Protein AF-A0A7C5GKL3-F1 (afdb_monomer_lite)

Foldseek 3Di:
DDDDPPDDPVRQWDADPVPRDIDGPVVVVVVVCVVCVVVVPD

pLDDT: mean 80.69, std 14.5, range [45.06, 95.69]

Radius of gyr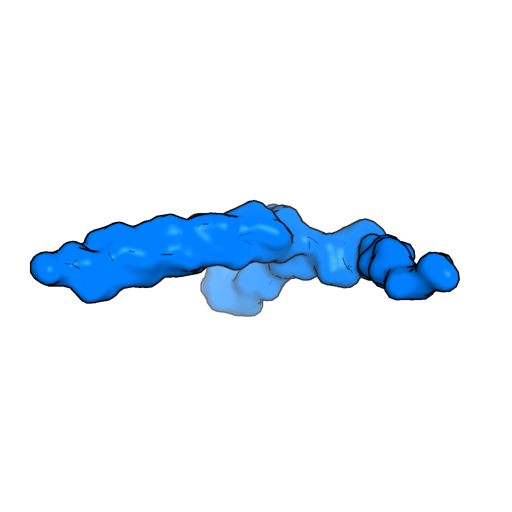ation: 13.89 Å; chains: 1; bounding box: 25×34×36 Å

Structure (mmCIF, N/CA/C/O backbone):
data_AF-A0A7C5GKL3-F1
#
_entry.id   AF-A0A7C5GKL3-F1
#
loop_
_atom_site.group_PDB
_atom_site.id
_atom_site.type_symbol
_atom_site.label_atom_id
_atom_site.label_alt_id
_atom_site.label_comp_id
_atom_site.label_asym_id
_atom_site.label_entity_id
_atom_site.label_seq_id
_atom_site.pdbx_PDB_ins_code
_atom_site.Cartn_x
_atom_site.Cartn_y
_atom_site.Cartn_z
_atom_site.occupancy
_atom_site.B_iso_or_equiv
_atom_site.auth_seq_id
_atom_site.auth_comp_id
_atom_site.auth_asym_id
_atom_site.auth_atom_id
_atom_site.pdbx_PDB_model_num
ATOM 1 N N . MET A 1 1 ? 19.632 -20.704 11.697 1.00 45.06 1 MET A N 1
ATOM 2 C CA . MET A 1 1 ? 18.531 -20.449 10.744 1.00 45.06 1 MET A CA 1
ATOM 3 C C . MET A 1 1 ? 17.741 -19.279 11.289 1.00 45.06 1 MET A C 1
ATOM 5 O O . MET A 1 1 ? 16.873 -19.467 12.125 1.00 45.06 1 MET A O 1
ATOM 9 N N . GLU A 1 2 ? 18.103 -18.076 10.873 1.00 53.84 2 GLU A N 1
ATOM 10 C CA . GLU A 1 2 ? 17.401 -16.836 11.211 1.00 53.84 2 GLU A CA 1
ATOM 11 C C . GLU A 1 2 ? 17.154 -16.121 9.874 1.00 53.84 2 GLU A C 1
ATOM 13 O O . GLU A 1 2 ? 17.992 -16.203 8.984 1.00 53.84 2 GLU A O 1
ATOM 18 N N . GLY A 1 3 ? 16.038 -15.464 9.601 1.00 54.81 3 GLY A N 1
ATOM 19 C CA . GLY A 1 3 ? 14.862 -15.226 10.406 1.00 54.81 3 GLY A CA 1
ATOM 20 C C . GLY A 1 3 ? 13.748 -14.736 9.488 1.00 54.81 3 GLY A C 1
ATOM 21 O O . GLY A 1 3 ? 13.973 -13.982 8.543 1.00 54.81 3 GLY A O 1
ATOM 22 N N . GLN A 1 4 ? 12.526 -15.173 9.765 1.00 61.84 4 GLN A N 1
ATOM 23 C CA . GLN A 1 4 ? 11.349 -14.495 9.250 1.00 61.84 4 GLN A CA 1
ATOM 24 C C . GLN A 1 4 ? 10.969 -13.458 10.302 1.00 61.84 4 GLN A C 1
ATOM 26 O O . GLN A 1 4 ? 10.332 -13.781 11.303 1.00 61.84 4 GLN A O 1
ATOM 31 N N . ILE A 1 5 ? 11.403 -12.212 10.106 1.00 68.25 5 ILE A N 1
ATOM 32 C CA . ILE A 1 5 ? 10.924 -11.092 10.917 1.00 68.25 5 ILE A CA 1
ATOM 33 C C . ILE A 1 5 ? 9.462 -10.873 10.518 1.00 68.25 5 ILE A C 1
ATOM 35 O O . ILE A 1 5 ? 9.153 -10.200 9.534 1.00 68.25 5 ILE A O 1
ATOM 39 N N . LYS A 1 6 ? 8.538 -11.512 11.243 1.00 67.81 6 LYS A N 1
ATOM 40 C CA . LYS A 1 6 ? 7.111 -11.203 11.147 1.00 67.81 6 LYS A CA 1
ATOM 41 C C . LYS A 1 6 ? 6.908 -9.821 11.752 1.00 67.81 6 LYS A C 1
ATOM 43 O O . LYS A 1 6 ? 6.796 -9.672 12.961 1.00 67.81 6 LYS A O 1
ATOM 48 N N . LEU A 1 7 ? 6.888 -8.818 10.884 1.00 67.81 7 LEU A N 1
ATOM 49 C CA . LEU A 1 7 ? 6.373 -7.501 11.223 1.00 67.81 7 LEU A CA 1
ATOM 50 C C . LEU A 1 7 ? 4.914 -7.642 11.678 1.00 67.81 7 LEU A C 1
ATOM 52 O O . LEU A 1 7 ? 4.145 -8.383 11.052 1.00 67.81 7 LEU A O 1
ATOM 56 N N . ASP A 1 8 ? 4.573 -6.959 12.770 1.00 71.75 8 ASP A N 1
ATOM 57 C CA . ASP A 1 8 ? 3.222 -6.921 13.328 1.00 71.75 8 ASP A CA 1
ATOM 58 C C . ASP A 1 8 ? 2.219 -6.431 12.267 1.00 71.75 8 ASP A C 1
ATOM 60 O O . ASP A 1 8 ? 2.588 -5.675 11.362 1.00 71.75 8 ASP A O 1
ATOM 64 N N . LEU A 1 9 ? 0.951 -6.858 12.339 1.00 62.41 9 LEU A N 1
ATOM 65 C CA . LEU A 1 9 ? -0.066 -6.461 11.354 1.00 62.41 9 LEU A CA 1
ATOM 66 C C . LEU A 1 9 ? -0.204 -4.936 11.256 1.00 62.41 9 LEU A C 1
ATOM 68 O O . LEU A 1 9 ? -0.386 -4.420 10.155 1.00 62.41 9 LEU A O 1
ATOM 72 N N . LYS A 1 10 ? -0.040 -4.202 12.366 1.00 63.12 10 LYS A N 1
ATOM 73 C CA . LYS A 1 10 ? -0.026 -2.730 12.338 1.00 63.12 10 LYS A CA 1
ATOM 74 C C . LYS A 1 10 ? 1.141 -2.165 11.533 1.00 63.12 10 LYS A C 1
ATOM 76 O O . LYS A 1 10 ? 1.012 -1.109 10.932 1.00 63.12 10 LYS A O 1
ATOM 81 N N . THR A 1 11 ? 2.264 -2.876 11.471 1.00 65.06 11 THR A N 1
ATOM 82 C CA . THR A 1 11 ? 3.425 -2.498 10.660 1.00 65.06 11 THR A CA 1
ATOM 83 C C . THR A 1 11 ? 3.276 -2.896 9.186 1.00 65.06 11 THR A C 1
ATOM 85 O O . THR A 1 11 ? 4.190 -2.625 8.409 1.00 65.06 11 THR A O 1
ATOM 88 N N . ARG A 1 12 ? 2.175 -3.549 8.776 1.00 79.12 12 ARG A N 1
ATOM 89 C CA . ARG A 1 12 ? 1.876 -3.906 7.372 1.00 79.12 12 ARG A CA 1
ATOM 90 C C . ARG A 1 12 ? 0.864 -2.985 6.696 1.00 79.12 12 ARG A C 1
ATOM 92 O O . ARG A 1 12 ? 0.604 -3.153 5.512 1.00 79.12 12 ARG A O 1
ATOM 99 N N . VAL A 1 13 ? 0.325 -2.003 7.409 1.00 89.38 13 VAL A N 1
ATOM 100 C CA . VAL A 1 13 ? -0.610 -1.028 6.844 1.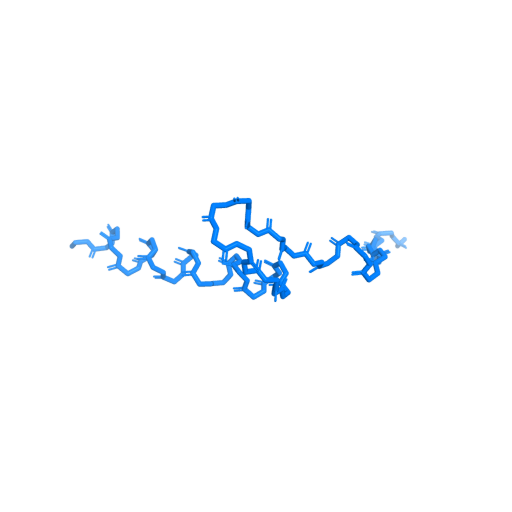00 89.38 13 VAL A CA 1
ATOM 101 C C . VAL A 1 13 ? 0.161 0.203 6.368 1.00 89.38 13 VAL A C 1
ATOM 103 O O . VAL A 1 13 ? 1.009 0.734 7.081 1.00 89.38 13 VAL A O 1
ATOM 106 N N . TYR A 1 14 ? -0.119 0.639 5.146 1.00 90.62 14 TYR A N 1
ATOM 107 C CA . TYR A 1 14 ? 0.273 1.929 4.602 1.00 90.62 14 TYR A CA 1
ATOM 108 C C . TYR A 1 14 ? -0.921 2.880 4.676 1.00 90.62 14 TYR A C 1
ATOM 110 O O . TYR A 1 14 ? -1.985 2.566 4.143 1.00 90.62 14 TYR A O 1
ATOM 118 N N . GLU A 1 15 ? -0.724 4.034 5.311 1.00 93.62 15 GLU A N 1
ATOM 119 C CA . GLU A 1 15 ? -1.678 5.140 5.350 1.0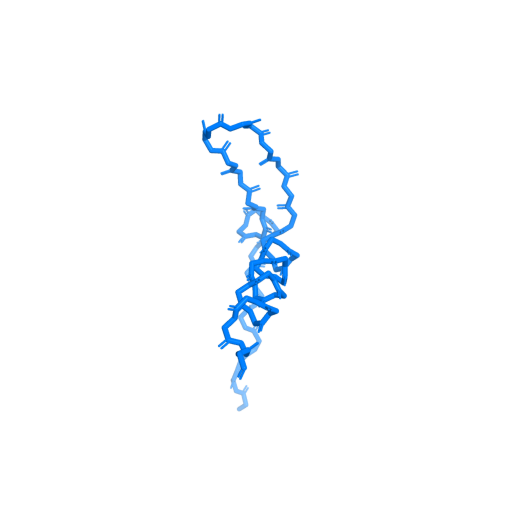0 93.62 15 GLU A CA 1
ATOM 120 C C . GLU A 1 15 ? -1.079 6.341 4.611 1.00 93.62 15 GLU A C 1
ATOM 122 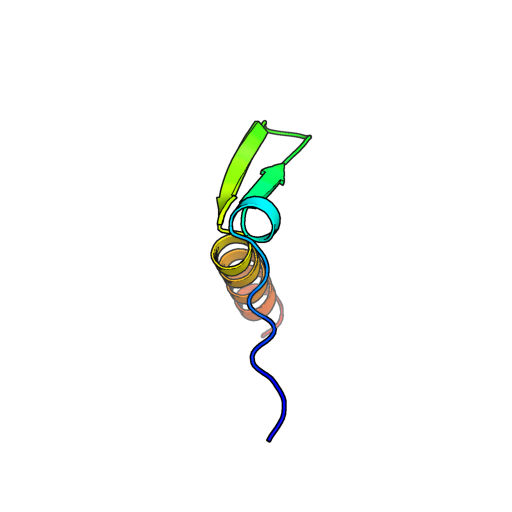O O . GLU A 1 15 ? 0.019 6.801 4.928 1.00 93.62 15 GLU A O 1
ATOM 127 N N . CYS A 1 16 ? -1.769 6.822 3.579 1.00 93.06 16 CYS A N 1
ATOM 128 C CA . CYS A 1 16 ? -1.339 7.991 2.823 1.00 93.06 16 CYS A CA 1
ATOM 129 C C . CYS A 1 16 ? -1.874 9.272 3.465 1.00 93.06 16 CYS A C 1
ATOM 131 O O . CYS A 1 16 ? -3.071 9.531 3.404 1.00 93.06 16 CYS A O 1
ATOM 133 N N . GLU A 1 17 ? -0.993 10.133 3.965 1.00 94.56 17 GLU A N 1
ATOM 134 C CA . GLU A 1 17 ? -1.367 11.414 4.590 1.00 94.56 17 GLU A CA 1
ATOM 135 C C . GLU A 1 17 ? -1.997 12.424 3.612 1.00 94.56 17 GLU A C 1
ATOM 137 O O . GLU A 1 17 ? -2.655 13.374 4.023 1.00 94.56 17 GLU A O 1
ATOM 142 N N . SER A 1 18 ? -1.817 12.231 2.300 1.00 95.69 18 SER A N 1
ATOM 143 C CA . SER A 1 18 ? -2.357 13.146 1.286 1.00 95.69 18 SER A CA 1
ATOM 144 C C . SER A 1 18 ? -3.774 12.797 0.834 1.00 95.69 18 SER A C 1
ATOM 146 O O . SER A 1 18 ? -4.490 13.684 0.374 1.00 95.69 18 SER A O 1
ATOM 148 N N . CYS A 1 19 ? -4.162 11.521 0.876 1.00 94.00 19 CYS A N 1
ATOM 149 C CA . CYS A 1 19 ? -5.464 11.066 0.372 1.00 94.00 19 CYS A CA 1
ATOM 150 C C . CYS A 1 19 ? -6.225 10.161 1.345 1.00 94.00 19 CYS A C 1
ATOM 152 O O . CYS A 1 19 ? -7.317 9.704 1.015 1.00 94.00 19 CYS A O 1
ATOM 154 N N . ASN A 1 20 ? -5.666 9.913 2.531 1.00 94.56 20 ASN A N 1
ATOM 155 C CA . ASN A 1 20 ? -6.202 9.041 3.577 1.00 94.56 20 ASN A CA 1
ATOM 156 C C . ASN A 1 20 ? -6.447 7.593 3.111 1.00 94.56 20 ASN A C 1
ATOM 158 O O . ASN A 1 20 ? -7.298 6.888 3.649 1.00 94.56 20 ASN A O 1
ATOM 162 N N . LEU A 1 21 ? -5.716 7.140 2.083 1.00 93.44 21 LEU A N 1
ATOM 163 C CA . LEU A 1 21 ? -5.770 5.759 1.609 1.00 93.44 21 LEU A CA 1
ATOM 164 C C . LEU A 1 21 ? -5.100 4.840 2.630 1.00 93.44 21 LEU A C 1
ATOM 166 O O . LEU A 1 21 ? -3.924 5.029 2.928 1.00 93.44 21 LEU A O 1
ATOM 170 N N . VAL A 1 22 ? -5.822 3.815 3.081 1.00 94.50 22 VAL A N 1
ATOM 171 C CA . VAL A 1 22 ? -5.321 2.788 4.002 1.00 94.50 22 VAL A CA 1
ATOM 172 C C . VAL A 1 22 ? -5.308 1.440 3.281 1.00 94.50 22 VAL A C 1
ATOM 174 O O . VAL A 1 22 ? -6.367 0.898 2.969 1.00 94.50 22 VAL A O 1
ATOM 177 N N . ILE A 1 23 ? -4.122 0.904 2.977 1.00 93.50 23 ILE A N 1
ATOM 178 C CA . ILE A 1 23 ? -3.941 -0.367 2.246 1.00 93.50 23 ILE A CA 1
ATOM 179 C C . ILE A 1 23 ? -2.765 -1.179 2.792 1.00 93.50 23 ILE A C 1
ATOM 181 O O . ILE A 1 23 ? -1.947 -0.669 3.549 1.00 93.50 23 ILE A O 1
ATOM 185 N N . ASP A 1 24 ? -2.649 -2.446 2.392 1.00 92.31 24 ASP A N 1
ATOM 186 C CA . ASP A 1 24 ? -1.452 -3.237 2.687 1.00 92.31 24 ASP A CA 1
ATOM 187 C C . ASP A 1 24 ? -0.205 -2.611 2.030 1.00 92.31 24 ASP A C 1
ATOM 189 O O . ASP A 1 24 ? -0.212 -2.217 0.858 1.00 92.31 24 ASP A O 1
ATOM 193 N N . ARG A 1 25 ? 0.877 -2.490 2.801 1.00 88.12 25 ARG A N 1
ATOM 194 C CA . ARG A 1 25 ? 2.127 -1.852 2.376 1.00 88.12 25 ARG A CA 1
ATOM 195 C C . ARG A 1 25 ? 2.818 -2.631 1.262 1.00 88.12 25 ARG A C 1
ATOM 197 O O . ARG A 1 25 ? 3.372 -2.007 0.358 1.00 88.12 25 ARG A O 1
ATOM 204 N N . ASP A 1 26 ? 2.805 -3.960 1.321 1.00 88.75 26 ASP A N 1
ATOM 205 C CA . ASP A 1 26 ? 3.467 -4.798 0.321 1.00 88.75 26 ASP A CA 1
ATOM 206 C C . ASP A 1 26 ? 2.699 -4.693 -1.011 1.00 88.75 26 ASP A C 1
ATOM 208 O O . ASP A 1 26 ? 3.304 -4.566 -2.080 1.00 88.75 26 ASP A O 1
ATOM 212 N N . TYR A 1 27 ? 1.367 -4.590 -0.946 1.00 91.81 27 TYR A N 1
ATOM 213 C CA . TYR A 1 27 ? 0.543 -4.242 -2.102 1.00 91.81 27 TYR A CA 1
ATOM 214 C C . TYR A 1 27 ? 0.850 -2.835 -2.647 1.00 91.81 27 TYR A C 1
ATOM 216 O O . TYR A 1 27 ? 1.087 -2.692 -3.849 1.00 91.81 27 TYR A O 1
ATOM 224 N N . ASN A 1 28 ? 0.949 -1.807 -1.795 1.00 93.00 28 ASN A N 1
ATOM 225 C CA . ASN A 1 28 ? 1.331 -0.449 -2.216 1.00 93.00 28 ASN A CA 1
ATOM 226 C C . ASN A 1 28 ? 2.701 -0.421 -2.924 1.00 93.00 28 ASN A C 1
ATOM 228 O O . ASN A 1 28 ? 2.876 0.222 -3.961 1.00 93.00 28 ASN A O 1
ATOM 232 N N . ALA A 1 29 ? 3.678 -1.158 -2.390 1.00 91.12 29 ALA A N 1
ATOM 233 C CA . ALA A 1 29 ? 4.992 -1.304 -3.003 1.00 91.12 29 ALA A CA 1
ATOM 234 C C . ALA A 1 29 ? 4.904 -1.974 -4.384 1.00 91.12 29 ALA A C 1
ATOM 236 O O . ALA A 1 29 ? 5.542 -1.501 -5.324 1.00 91.12 29 ALA A O 1
ATOM 237 N N . SER A 1 30 ? 4.075 -3.014 -4.539 1.00 93.19 30 SER A N 1
ATOM 238 C CA . SER A 1 30 ? 3.880 -3.698 -5.825 1.00 93.19 30 SER A CA 1
ATOM 239 C C . SER A 1 30 ? 3.330 -2.770 -6.915 1.00 93.19 30 SER A C 1
ATOM 241 O O . SER A 1 30 ? 3.833 -2.787 -8.039 1.00 93.19 30 SER A O 1
ATOM 243 N N . ILE A 1 31 ? 2.377 -1.893 -6.571 1.00 93.19 31 ILE A N 1
ATOM 244 C CA . ILE A 1 31 ? 1.825 -0.881 -7.483 1.00 93.19 31 ILE A CA 1
ATOM 245 C C . ILE A 1 31 ? 2.929 0.079 -7.930 1.00 93.19 31 ILE A C 1
ATOM 247 O O . ILE A 1 31 ? 3.077 0.348 -9.123 1.00 93.19 31 ILE A O 1
ATOM 251 N N . ASN A 1 32 ? 3.728 0.579 -6.982 1.00 90.75 32 ASN A N 1
ATOM 252 C CA . ASN A 1 32 ? 4.822 1.500 -7.280 1.00 90.75 32 ASN A CA 1
ATOM 253 C C . ASN A 1 32 ? 5.887 0.858 -8.177 1.00 90.75 32 ASN A C 1
ATOM 255 O O . ASN A 1 32 ? 6.302 1.476 -9.157 1.00 90.75 32 ASN A O 1
ATOM 259 N N . ILE A 1 33 ? 6.287 -0.383 -7.889 1.00 90.81 33 ILE A N 1
ATOM 260 C CA . ILE A 1 33 ? 7.254 -1.135 -8.700 1.00 90.81 33 ILE A CA 1
ATOM 261 C C . ILE A 1 33 ? 6.702 -1.386 -10.102 1.00 90.81 33 ILE A C 1
ATOM 263 O O . ILE A 1 33 ? 7.412 -1.145 -11.074 1.00 90.81 33 ILE A O 1
ATOM 267 N N . HIS A 1 34 ? 5.445 -1.820 -10.229 1.00 90.31 34 HIS A N 1
ATOM 268 C CA . HIS A 1 34 ? 4.811 -2.038 -11.529 1.00 90.31 34 HIS A CA 1
ATOM 269 C C . HIS A 1 34 ? 4.785 -0.749 -12.354 1.00 90.31 34 HIS A C 1
ATOM 271 O O . HIS A 1 34 ? 5.219 -0.743 -13.503 1.00 90.31 34 HIS A O 1
ATOM 277 N N . ARG A 1 35 ? 4.344 0.359 -11.750 1.00 90.75 35 ARG A N 1
ATOM 278 C CA . ARG A 1 35 ? 4.260 1.665 -12.409 1.00 90.75 35 ARG A CA 1
ATOM 279 C C . ARG A 1 35 ? 5.628 2.163 -12.873 1.00 90.75 35 ARG A C 1
ATOM 281 O O . ARG A 1 35 ? 5.757 2.584 -14.017 1.00 90.75 35 ARG A O 1
ATOM 288 N N . VAL A 1 36 ? 6.639 2.114 -12.001 1.00 89.31 36 VAL A N 1
ATOM 289 C CA . VAL A 1 36 ? 8.001 2.572 -12.320 1.00 89.31 36 VAL A CA 1
ATOM 290 C C . VAL A 1 36 ? 8.673 1.639 -13.323 1.00 89.31 36 VAL A C 1
ATOM 292 O O . VAL A 1 36 ? 9.281 2.113 -14.279 1.00 89.31 36 VAL A O 1
ATO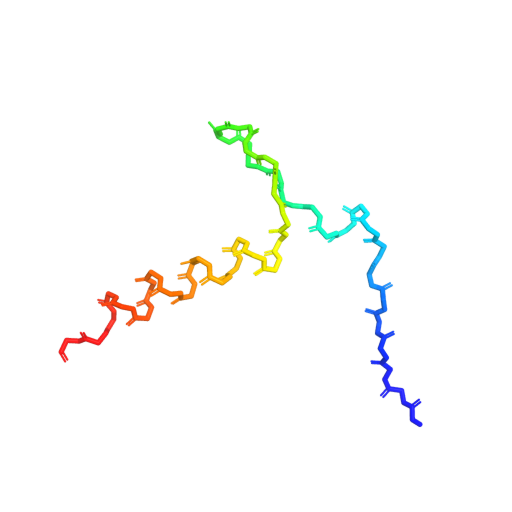M 295 N N . GLY A 1 37 ? 8.547 0.323 -13.155 1.00 80.56 37 GLY A N 1
ATOM 296 C CA . GLY A 1 37 ? 9.070 -0.665 -14.099 1.00 80.56 37 GLY A CA 1
ATOM 297 C C . GLY A 1 37 ? 8.469 -0.498 -15.496 1.00 80.56 37 GLY A C 1
ATOM 298 O O . GLY A 1 37 ? 9.208 -0.484 -16.477 1.00 80.56 37 GLY A O 1
ATOM 299 N N . ALA A 1 38 ? 7.156 -0.265 -15.581 1.00 75.19 38 ALA A N 1
ATOM 300 C CA . ALA A 1 38 ? 6.462 0.014 -16.837 1.00 75.19 38 ALA A CA 1
ATOM 301 C C . ALA A 1 38 ? 6.841 1.370 -17.462 1.00 75.19 38 ALA A C 1
ATOM 303 O O . ALA A 1 38 ? 6.761 1.512 -18.676 1.00 75.19 38 ALA A O 1
ATOM 304 N N . SER A 1 39 ? 7.260 2.364 -16.669 1.00 76.00 39 SER A N 1
ATOM 305 C CA . SER A 1 39 ? 7.664 3.684 -17.181 1.00 76.00 39 SER A CA 1
ATOM 306 C C . SER A 1 39 ? 9.158 3.819 -17.496 1.00 76.00 39 SER A C 1
ATOM 308 O O . SER A 1 39 ? 9.550 4.779 -18.156 1.00 76.00 39 SER A O 1
ATOM 310 N N . THR A 1 40 ? 10.003 2.922 -16.975 1.0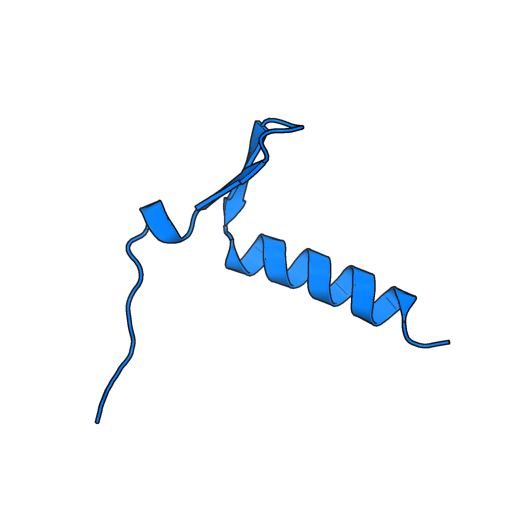0 66.62 40 THR A N 1
ATOM 311 C CA . THR A 1 40 ? 11.475 3.026 -17.065 1.00 66.62 40 THR A CA 1
ATOM 312 C C . THR A 1 40 ? 12.056 2.240 -18.243 1.00 66.62 40 THR A C 1
ATOM 314 O O . THR A 1 40 ? 13.131 2.584 -18.728 1.00 66.62 40 THR A O 1
ATOM 317 N N . LEU A 1 41 ? 11.351 1.224 -18.749 1.00 61.72 41 LEU A N 1
ATOM 318 C CA . LEU A 1 41 ? 11.728 0.525 -19.979 1.00 61.72 41 LEU A CA 1
ATOM 319 C C . LEU A 1 41 ? 11.230 1.331 -21.191 1.00 61.72 41 LEU A C 1
ATOM 321 O O . LEU A 1 41 ? 10.044 1.301 -21.514 1.00 61.72 41 LEU A O 1
ATOM 325 N N . LYS A 1 42 ? 12.140 2.089 -21.812 1.00 57.72 42 LYS A N 1
ATOM 326 C CA . LYS A 1 42 ? 11.974 2.681 -23.147 1.00 57.72 42 LYS A CA 1
ATOM 327 C C . LYS A 1 42 ? 12.598 1.784 -24.204 1.00 57.72 42 LYS A C 1
ATOM 329 O O . LYS A 1 42 ? 13.659 1.197 -23.896 1.00 57.72 42 LYS A O 1
#

Sequence (42 aa):
MEGQIKLDLKTRVYECESCNLVIDRDYNASINIHRVGASTLK

Secondary structure (DSSP, 8-state):
--------GGGGEEE-TTT--EEEHHHHHHHHHHHHHHHH--